Protein AF-A0A7K2KJW6-F1 (afdb_monomer_lite)

Foldseek 3Di:
DDAFDKDKDFQLVVCVVVVQALDQPDVVCCVVPVVVNVVRNVSSVVSCQCCDDVHNRRDMDIDGDDPDPPPPPPPPPDD

Secondary structure (DSSP, 8-state):
-PPPPEEEEEHHHHHHHTT---PPPPHHHHHH-HHHHHHHHHHHHHHHHHH-TTTGGG-EEEEEPPP------------

Radius of gyration: 19.99 Å; chains: 1; bounding box: 58×28×38 Å

Structure (mmCIF, N/CA/C/O backbone):
data_AF-A0A7K2KJW6-F1
#
_entry.id   AF-A0A7K2KJW6-F1
#
loop_
_atom_site.group_PDB
_atom_site.id
_atom_site.type_symbol
_atom_site.label_atom_id
_atom_site.label_alt_id
_atom_site.label_comp_id
_atom_site.label_asym_id
_atom_site.label_entity_id
_atom_site.label_seq_id
_atom_site.pdbx_PDB_ins_code
_atom_site.Cartn_x
_atom_site.Cartn_y
_atom_site.Cartn_z
_atom_site.occupancy
_atom_site.B_iso_or_equiv
_atom_site.auth_seq_id
_atom_site.auth_comp_id
_atom_site.auth_asym_id
_atom_site.auth_atom_id
_atom_site.pdbx_PDB_model_num
ATOM 1 N N . ALA A 1 1 ? -32.652 2.875 14.013 1.00 56.69 1 ALA A N 1
ATOM 2 C CA . ALA A 1 1 ? -31.694 1.897 13.462 1.00 56.69 1 ALA A CA 1
ATOM 3 C C . ALA A 1 1 ? -30.543 1.766 14.451 1.00 56.69 1 ALA A C 1
ATOM 5 O O . ALA A 1 1 ? -30.094 2.794 14.944 1.00 56.69 1 ALA A O 1
ATOM 6 N N . GLY A 1 2 ? -30.146 0.544 14.815 1.00 62.38 2 GLY A N 1
ATOM 7 C CA . GLY A 1 2 ? -28.954 0.330 15.647 1.00 62.38 2 GLY A CA 1
ATOM 8 C C . GLY A 1 2 ? -27.671 0.664 14.874 1.00 62.38 2 GLY A C 1
ATOM 9 O O . GLY A 1 2 ? -27.735 0.794 13.649 1.00 62.38 2 GLY A O 1
ATOM 10 N N . PRO A 1 3 ? -26.522 0.821 15.555 1.00 68.50 3 PRO A N 1
ATOM 11 C CA . PRO A 1 3 ? -25.249 1.049 14.881 1.00 68.50 3 PRO A CA 1
ATOM 12 C C . PRO A 1 3 ? -24.970 -0.090 13.894 1.00 68.50 3 PRO A C 1
ATOM 14 O O . PRO A 1 3 ? -25.170 -1.265 14.210 1.00 68.50 3 PRO A O 1
ATOM 17 N N . HIS A 1 4 ? -24.541 0.259 12.681 1.00 72.25 4 HIS A N 1
ATOM 18 C CA . HIS A 1 4 ? -24.089 -0.736 11.715 1.00 72.25 4 HIS A CA 1
ATOM 19 C C . HIS A 1 4 ? -22.847 -1.449 12.268 1.00 72.25 4 HIS A C 1
ATOM 21 O O . HIS A 1 4 ? -22.051 -0.809 12.958 1.00 72.25 4 HIS A O 1
ATOM 27 N N . PRO A 1 5 ? -22.658 -2.752 11.982 1.00 84.50 5 PRO A N 1
ATOM 28 C CA . PRO A 1 5 ? -21.463 -3.456 12.422 1.00 84.50 5 PRO A CA 1
ATOM 29 C C . PRO A 1 5 ? -20.227 -2.723 11.891 1.00 84.50 5 PRO A C 1
ATOM 31 O O . PRO A 1 5 ? -20.097 -2.497 10.683 1.00 84.50 5 PRO A O 1
ATOM 34 N N . ALA A 1 6 ? -19.362 -2.325 12.821 1.00 89.88 6 ALA A N 1
ATOM 35 C CA . ALA A 1 6 ? -18.098 -1.672 12.541 1.00 89.88 6 ALA A CA 1
ATOM 36 C C . ALA A 1 6 ? -16.948 -2.619 12.901 1.00 89.88 6 ALA A C 1
ATOM 38 O O . ALA A 1 6 ? -16.999 -3.313 13.916 1.00 89.88 6 ALA A O 1
ATOM 39 N N . GLU A 1 7 ? -15.924 -2.654 12.058 1.00 94.75 7 GLU A N 1
ATOM 40 C CA . GLU A 1 7 ? -14.737 -3.491 12.212 1.00 94.75 7 GLU A CA 1
ATOM 41 C C . GLU A 1 7 ? -13.506 -2.587 12.296 1.00 94.75 7 GLU A C 1
ATOM 43 O O . GLU A 1 7 ? -13.326 -1.695 11.461 1.00 94.75 7 GLU A O 1
ATOM 48 N N . LEU A 1 8 ? -12.659 -2.825 13.298 1.00 97.31 8 LEU A N 1
ATOM 49 C C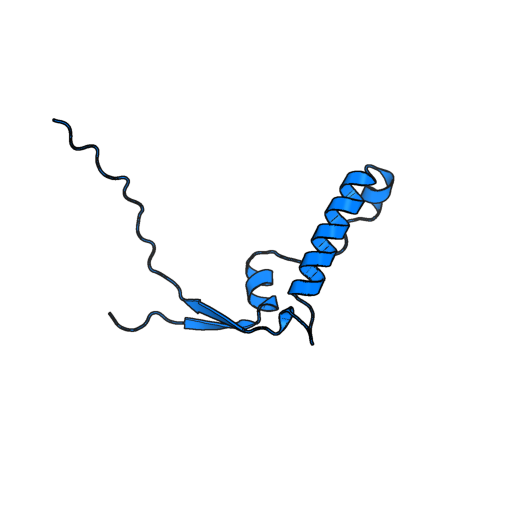A . LEU A 1 8 ? -11.359 -2.176 13.420 1.00 97.31 8 LEU A CA 1
ATOM 50 C C . LEU A 1 8 ? -10.298 -3.071 12.776 1.00 97.31 8 LEU A C 1
ATOM 52 O O . LEU A 1 8 ? -10.149 -4.226 13.165 1.00 97.31 8 LEU A O 1
ATOM 56 N N . VAL A 1 9 ? -9.567 -2.530 11.808 1.00 97.75 9 VAL A N 1
ATOM 57 C CA . VAL A 1 9 ? -8.502 -3.231 11.075 1.00 97.75 9 VAL A CA 1
ATOM 58 C C . VAL A 1 9 ? -7.250 -2.371 11.029 1.00 97.75 9 VAL A C 1
ATOM 60 O O . VAL A 1 9 ? -7.318 -1.155 11.199 1.00 97.75 9 VAL A O 1
ATOM 63 N N . THR A 1 10 ? -6.098 -2.974 10.768 1.00 98.19 10 THR A N 1
ATOM 64 C CA . THR A 1 10 ? -4.894 -2.201 10.439 1.00 98.19 10 THR A CA 1
ATOM 65 C C . THR A 1 10 ? -5.006 -1.588 9.042 1.00 98.19 10 THR A C 1
ATOM 67 O O . THR A 1 10 ? -5.681 -2.116 8.158 1.00 98.19 10 THR A O 1
ATOM 70 N N . GLN A 1 11 ? -4.289 -0.493 8.809 1.00 98.19 11 GLN A N 1
ATOM 71 C CA . GLN A 1 11 ? -4.163 0.153 7.510 1.00 98.19 11 GLN A CA 1
ATOM 72 C C . GLN A 1 11 ? -3.640 -0.841 6.475 1.00 98.19 11 GLN A C 1
ATOM 74 O O . GLN A 1 11 ? -4.178 -0.931 5.376 1.00 98.19 11 GLN A O 1
ATOM 79 N N . ARG A 1 12 ? -2.639 -1.649 6.841 1.00 98.25 12 ARG A N 1
ATOM 80 C CA . ARG A 1 12 ? -2.129 -2.736 5.998 1.00 98.25 12 ARG A CA 1
ATOM 81 C C . ARG A 1 12 ? -3.232 -3.709 5.571 1.00 98.25 12 ARG A C 1
ATOM 83 O O . ARG A 1 12 ? -3.302 -4.059 4.397 1.00 98.25 12 ARG A O 1
ATOM 90 N N . GLU A 1 13 ? -4.083 -4.156 6.494 1.00 97.75 13 GLU A N 1
ATOM 91 C CA . GLU A 1 13 ? -5.195 -5.063 6.173 1.00 97.75 13 GLU A CA 1
ATOM 92 C C . GLU A 1 13 ? -6.245 -4.384 5.294 1.00 97.75 13 GLU A C 1
ATOM 94 O O . GLU A 1 13 ? -6.690 -4.975 4.310 1.00 97.75 13 GLU A O 1
ATOM 99 N N . ALA A 1 14 ? -6.616 -3.141 5.609 1.00 97.19 14 ALA A N 1
ATOM 100 C CA . ALA A 1 14 ? -7.583 -2.377 4.828 1.00 97.19 14 ALA A CA 1
ATOM 101 C C . ALA A 1 14 ? -7.105 -2.154 3.387 1.00 97.19 14 ALA A C 1
ATOM 103 O O . ALA A 1 14 ? -7.830 -2.448 2.438 1.00 97.19 14 ALA A O 1
ATOM 104 N N . LEU A 1 15 ? -5.865 -1.698 3.215 1.00 97.25 15 LEU A N 1
ATOM 105 C CA . LEU A 1 15 ? -5.250 -1.477 1.908 1.00 97.25 15 LEU A CA 1
ATOM 106 C C . LEU A 1 15 ? -5.062 -2.793 1.138 1.00 97.25 15 LEU A C 1
ATOM 108 O O . LEU A 1 15 ? -5.336 -2.844 -0.060 1.00 97.25 15 LEU A O 1
ATOM 112 N N . GLY A 1 16 ? -4.698 -3.881 1.825 1.00 97.06 16 GLY A N 1
ATOM 113 C CA . GLY A 1 16 ? -4.622 -5.214 1.224 1.00 97.06 16 GLY A CA 1
ATOM 114 C C . GLY A 1 16 ? -5.969 -5.699 0.677 1.00 97.06 16 GLY A C 1
ATOM 115 O O . GLY A 1 16 ? -6.025 -6.236 -0.428 1.00 97.06 16 GLY A O 1
ATOM 116 N N . ARG A 1 17 ? -7.078 -5.438 1.388 1.00 96.19 17 ARG A N 1
ATOM 117 C CA . ARG A 1 17 ? -8.444 -5.729 0.903 1.00 96.19 17 ARG A CA 1
ATOM 118 C C . ARG A 1 17 ? -8.814 -4.920 -0.349 1.00 96.19 17 ARG A C 1
ATOM 120 O O . ARG A 1 17 ? -9.646 -5.376 -1.128 1.00 96.19 17 ARG A O 1
ATOM 127 N N . LEU A 1 18 ? -8.195 -3.756 -0.556 1.00 95.56 18 LEU A N 1
ATOM 128 C CA . LEU A 1 18 ? -8.355 -2.917 -1.753 1.00 95.56 18 LEU A CA 1
ATOM 129 C C . LEU A 1 18 ? -7.387 -3.288 -2.894 1.00 95.56 18 LEU A C 1
ATOM 131 O O . LEU A 1 18 ? -7.412 -2.651 -3.943 1.00 95.56 18 LEU A O 1
ATOM 135 N N . GLY A 1 19 ? -6.539 -4.306 -2.711 1.00 96.31 19 GLY A N 1
ATOM 136 C CA . GLY A 1 19 ? -5.565 -4.748 -3.714 1.00 96.31 19 GLY A CA 1
ATOM 137 C C . GLY A 1 19 ? -4.268 -3.935 -3.747 1.00 96.31 19 GLY A C 1
ATOM 138 O O . GLY A 1 19 ? -3.464 -4.107 -4.663 1.00 96.31 19 GLY A O 1
ATOM 139 N N . VAL A 1 20 ? -4.030 -3.066 -2.762 1.00 97.00 20 VAL A N 1
ATOM 140 C CA . VAL A 1 20 ? -2.772 -2.318 -2.646 1.00 97.00 20 VAL A CA 1
ATOM 141 C C . VAL A 1 20 ? -1.678 -3.251 -2.132 1.00 97.00 20 VAL A C 1
ATOM 143 O O . VAL A 1 20 ? -1.815 -3.879 -1.082 1.00 97.00 20 VAL A O 1
ATOM 146 N N . SER A 1 21 ? -0.575 -3.342 -2.875 1.00 91.94 21 SER A N 1
ATOM 147 C CA . SER A 1 21 ? 0.546 -4.227 -2.559 1.00 91.94 21 SER A CA 1
ATOM 148 C C . SER A 1 21 ? 1.872 -3.572 -2.942 1.00 91.94 21 SER A C 1
ATOM 150 O O . SER A 1 21 ? 2.006 -3.054 -4.049 1.00 91.94 21 SER A O 1
ATOM 152 N N . GLY A 1 22 ? 2.869 -3.673 -2.062 1.00 95.19 22 GLY A N 1
ATOM 153 C CA . GLY A 1 22 ? 4.244 -3.232 -2.326 1.00 95.19 22 GLY A CA 1
ATOM 154 C C . GLY A 1 22 ? 5.101 -4.244 -3.095 1.00 95.19 22 GLY A C 1
ATOM 155 O O . GLY A 1 22 ? 6.328 -4.202 -3.025 1.00 95.19 22 GLY A O 1
ATOM 156 N N . GLY A 1 23 ? 4.473 -5.207 -3.778 1.00 95.75 23 GLY A N 1
ATOM 157 C CA . GLY A 1 23 ? 5.169 -6.221 -4.562 1.00 95.75 23 GLY A CA 1
ATOM 158 C C . GLY A 1 23 ? 6.012 -5.600 -5.676 1.00 95.75 23 GLY A C 1
ATOM 159 O O . GLY A 1 23 ? 5.545 -4.753 -6.436 1.00 95.75 23 GLY A O 1
ATOM 160 N N . ARG A 1 24 ? 7.266 -6.042 -5.794 1.00 96.12 24 ARG A N 1
ATOM 161 C CA . ARG A 1 24 ? 8.187 -5.541 -6.818 1.00 96.12 24 ARG A CA 1
ATOM 162 C C . ARG A 1 24 ? 7.678 -5.891 -8.228 1.00 96.12 24 ARG A C 1
ATOM 164 O O . ARG A 1 24 ? 7.337 -7.054 -8.455 1.00 96.12 24 ARG A O 1
ATOM 171 N N . PRO A 1 25 ? 7.687 -4.948 -9.190 1.00 97.00 25 PRO A N 1
ATOM 172 C CA . PRO A 1 25 ? 7.345 -5.257 -10.577 1.00 97.00 25 PRO A CA 1
ATOM 173 C C . PRO A 1 25 ? 8.319 -6.279 -11.204 1.00 97.00 25 PRO A C 1
ATOM 175 O O . PRO A 1 25 ? 9.477 -6.366 -10.776 1.00 97.00 25 PRO A O 1
ATOM 178 N N . PRO A 1 26 ? 7.893 -7.040 -12.234 1.00 96.56 26 PRO A N 1
ATOM 179 C CA . PRO A 1 26 ? 8.741 -8.030 -12.898 1.00 96.56 26 PRO A CA 1
ATOM 180 C C . PRO A 1 26 ? 10.007 -7.412 -13.494 1.00 96.56 26 PRO A C 1
ATOM 182 O O . PRO A 1 26 ? 9.948 -6.389 -14.175 1.00 96.56 26 PRO A O 1
ATOM 185 N N . LEU A 1 27 ? 11.155 -8.070 -13.305 1.00 96.94 27 LEU A N 1
ATOM 186 C CA . LEU A 1 27 ? 12.438 -7.559 -13.799 1.00 96.94 27 LEU A CA 1
ATOM 187 C C . LEU A 1 27 ? 12.505 -7.490 -15.334 1.00 96.94 27 LEU A C 1
ATOM 189 O O . LEU A 1 27 ? 13.185 -6.623 -15.869 1.00 96.94 27 LEU A O 1
ATOM 193 N N . SER A 1 28 ? 11.767 -8.345 -16.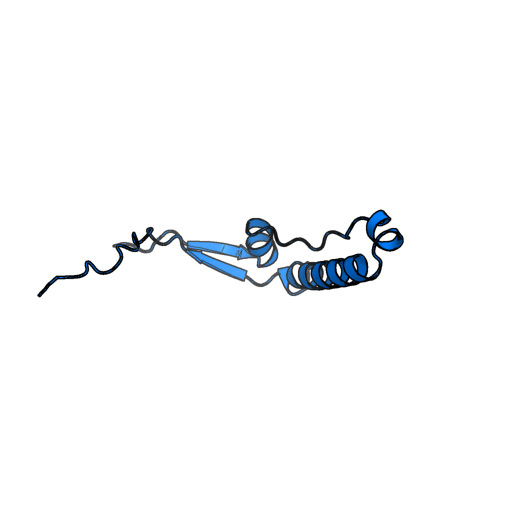049 1.00 97.94 28 SER A N 1
ATOM 194 C CA . SER A 1 28 ? 11.665 -8.289 -17.516 1.00 97.94 28 SER A CA 1
ATOM 195 C C . SER A 1 28 ? 11.151 -6.938 -18.025 1.00 97.94 28 SER A C 1
ATOM 197 O O . SER A 1 28 ? 11.562 -6.489 -19.095 1.00 97.94 28 SER A O 1
ATOM 199 N N . LEU A 1 29 ? 10.309 -6.254 -17.242 1.00 98.00 29 LEU A N 1
ATOM 200 C CA . LEU A 1 29 ? 9.820 -4.919 -17.569 1.00 98.00 29 LEU A CA 1
ATOM 201 C C . LEU A 1 29 ? 10.956 -3.893 -17.549 1.00 98.00 29 LEU A C 1
ATOM 203 O O . LEU A 1 29 ? 10.954 -2.988 -18.369 1.00 98.00 29 LEU A O 1
ATOM 207 N N . ALA A 1 30 ? 11.965 -4.063 -16.689 1.00 97.75 30 ALA A N 1
ATOM 208 C CA . ALA A 1 30 ? 13.117 -3.166 -16.643 1.00 97.75 30 ALA A CA 1
ATOM 209 C C . ALA A 1 30 ? 13.922 -3.181 -17.951 1.00 97.75 30 ALA A C 1
ATOM 211 O O . ALA A 1 30 ? 14.513 -2.168 -18.309 1.00 97.75 30 ALA A O 1
ATOM 212 N N . SER A 1 31 ? 13.941 -4.313 -18.661 1.00 97.69 31 SER A N 1
ATOM 21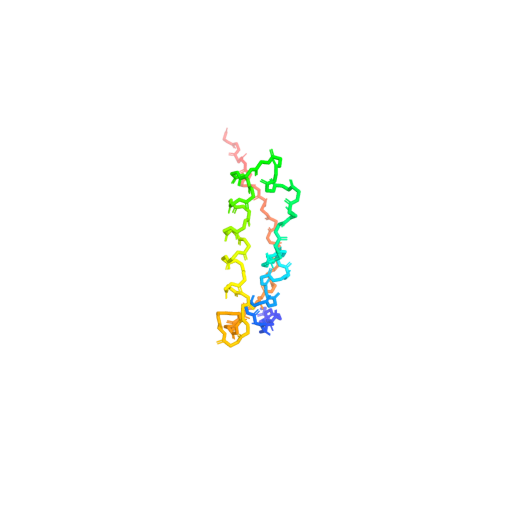3 C CA . SER A 1 31 ? 14.611 -4.441 -19.958 1.00 97.69 31 SER A CA 1
ATOM 214 C C . SER A 1 31 ? 13.730 -4.003 -21.128 1.00 97.69 31 SER A C 1
ATOM 216 O O . SER A 1 31 ? 14.239 -3.406 -22.070 1.00 97.69 31 SER A O 1
ATOM 218 N N . ALA A 1 32 ? 12.429 -4.305 -21.088 1.00 98.31 32 ALA A N 1
ATOM 219 C CA . ALA A 1 32 ? 11.505 -4.015 -22.187 1.00 98.31 32 ALA A CA 1
ATOM 220 C C . ALA A 1 32 ? 10.982 -2.565 -22.183 1.00 98.31 32 ALA A C 1
ATOM 222 O O . ALA A 1 32 ? 10.825 -1.967 -23.243 1.00 98.31 32 ALA A O 1
ATOM 223 N N . ASP A 1 33 ? 10.726 -2.002 -20.999 1.00 98.44 33 ASP A N 1
ATOM 224 C CA . ASP A 1 33 ? 10.297 -0.616 -20.785 1.00 98.44 33 ASP A CA 1
ATOM 225 C C . ASP A 1 33 ? 10.814 -0.109 -19.417 1.00 98.44 33 ASP A C 1
ATOM 227 O O . ASP A 1 33 ? 10.113 -0.179 -18.395 1.00 98.44 33 ASP A O 1
ATOM 231 N N . PRO A 1 34 ? 12.050 0.425 -19.372 1.00 98.19 34 PRO A N 1
ATOM 232 C CA . PRO A 1 34 ? 12.655 0.917 -18.136 1.00 98.19 34 PRO A CA 1
ATOM 233 C C . PRO A 1 34 ? 11.828 2.011 -17.448 1.00 98.19 34 PRO A C 1
ATOM 235 O O . PRO A 1 34 ? 11.768 2.069 -16.218 1.00 98.19 34 PRO A O 1
ATOM 238 N N . ALA A 1 35 ? 11.170 2.879 -18.223 1.00 98.50 35 ALA A N 1
ATOM 239 C CA . ALA A 1 35 ? 10.394 3.983 -17.677 1.00 98.50 35 ALA A CA 1
ATOM 240 C C . ALA A 1 35 ? 9.111 3.473 -17.004 1.00 98.50 35 ALA A C 1
ATOM 242 O O . ALA A 1 35 ? 8.764 3.938 -15.915 1.00 98.50 35 ALA A O 1
ATOM 243 N N . ALA A 1 36 ? 8.425 2.496 -17.606 1.00 98.25 36 ALA A N 1
ATOM 244 C CA . ALA A 1 36 ? 7.301 1.823 -16.961 1.00 98.25 36 ALA A CA 1
ATOM 245 C C . ALA A 1 36 ? 7.733 1.062 -15.709 1.00 98.25 36 ALA A C 1
ATOM 247 O O . ALA A 1 36 ? 7.039 1.139 -14.695 1.00 98.25 36 ALA A O 1
ATOM 248 N N . TYR A 1 37 ? 8.888 0.394 -15.739 1.00 98.44 37 TYR A N 1
ATOM 249 C CA . TYR A 1 37 ? 9.417 -0.290 -14.563 1.00 98.44 37 TYR A CA 1
ATOM 250 C C . TYR A 1 37 ? 9.676 0.675 -13.400 1.00 98.44 37 TYR A C 1
ATOM 252 O O . TYR A 1 37 ? 9.245 0.392 -12.287 1.00 98.44 37 TYR A O 1
ATOM 260 N N . VAL A 1 38 ? 10.310 1.830 -13.637 1.00 98.31 38 VAL A N 1
ATOM 261 C CA . VAL A 1 38 ? 10.564 2.822 -12.574 1.00 98.31 38 VAL A CA 1
ATOM 262 C C . VAL A 1 38 ? 9.262 3.393 -12.012 1.00 98.31 38 VAL A C 1
ATOM 264 O O . VAL A 1 38 ? 9.129 3.494 -10.795 1.00 98.31 38 VAL A O 1
ATOM 267 N N . ARG A 1 39 ? 8.271 3.703 -12.860 1.00 98.31 39 ARG A N 1
ATOM 268 C CA . ARG A 1 39 ? 6.949 4.154 -12.386 1.00 98.31 39 ARG A CA 1
ATOM 269 C C . ARG A 1 39 ? 6.266 3.094 -11.523 1.00 98.31 39 ARG A C 1
ATOM 271 O O . ARG A 1 39 ? 5.787 3.406 -10.436 1.00 98.31 39 ARG A O 1
ATOM 278 N N . ALA A 1 40 ? 6.260 1.843 -11.982 1.00 97.94 40 ALA A N 1
ATOM 279 C CA . ALA A 1 40 ? 5.686 0.732 -11.231 1.00 97.94 40 ALA A CA 1
ATOM 280 C C . ALA A 1 40 ? 6.437 0.484 -9.914 1.00 97.94 40 ALA A C 1
ATOM 282 O O . ALA A 1 40 ? 5.818 0.195 -8.894 1.00 97.94 40 ALA A O 1
ATOM 283 N N . LEU A 1 41 ? 7.763 0.632 -9.917 1.00 97.94 41 LEU A N 1
ATOM 284 C CA . LEU A 1 41 ? 8.592 0.469 -8.729 1.00 97.94 41 LEU A CA 1
ATOM 285 C C . LEU A 1 41 ? 8.347 1.584 -7.705 1.00 97.94 41 LEU A C 1
ATOM 287 O O . LEU A 1 41 ? 8.293 1.287 -6.517 1.00 97.94 41 LEU A O 1
ATOM 291 N N . SER A 1 42 ? 8.157 2.831 -8.150 1.00 98.31 42 SER A N 1
ATOM 292 C CA . SER A 1 42 ? 7.786 3.950 -7.269 1.00 98.31 42 SER A CA 1
ATOM 293 C C . SER A 1 42 ? 6.454 3.679 -6.576 1.00 98.31 42 SER A C 1
ATOM 295 O O . SER A 1 42 ? 6.385 3.713 -5.351 1.00 98.31 42 SER A O 1
ATOM 297 N N . ALA A 1 43 ? 5.427 3.299 -7.345 1.00 97.94 43 ALA A N 1
ATOM 298 C CA . ALA A 1 43 ? 4.113 2.968 -6.797 1.00 97.94 43 ALA A CA 1
ATOM 299 C C . ALA A 1 43 ? 4.176 1.785 -5.812 1.00 97.94 43 ALA A C 1
ATOM 301 O O . ALA A 1 43 ? 3.536 1.808 -4.762 1.00 97.94 43 ALA A O 1
ATOM 302 N N . ALA A 1 44 ? 4.985 0.763 -6.115 1.00 98.19 44 ALA A N 1
ATOM 303 C CA . ALA A 1 44 ? 5.218 -0.353 -5.202 1.00 98.19 44 ALA A CA 1
ATOM 304 C C . ALA A 1 44 ? 5.932 0.090 -3.911 1.00 98.19 44 ALA A C 1
ATOM 306 O O . ALA A 1 44 ? 5.587 -0.388 -2.834 1.00 98.19 44 ALA A O 1
ATOM 307 N N . GLY A 1 45 ? 6.893 1.014 -3.995 1.00 97.75 45 GLY A N 1
ATOM 308 C CA . GLY A 1 45 ? 7.568 1.588 -2.827 1.00 97.75 45 GLY A CA 1
ATOM 309 C C . GLY A 1 45 ? 6.609 2.364 -1.924 1.00 97.75 45 GLY A C 1
ATOM 310 O O . GLY A 1 45 ? 6.561 2.115 -0.723 1.00 97.75 45 GLY A O 1
ATOM 311 N N . GLU A 1 46 ? 5.776 3.229 -2.503 1.00 98.25 46 GLU A N 1
ATOM 312 C CA . GLU A 1 46 ? 4.733 3.960 -1.770 1.00 98.25 46 GLU A CA 1
ATOM 313 C C . GLU A 1 46 ? 3.762 3.000 -1.063 1.00 98.25 46 GLU A C 1
ATOM 315 O O . GLU A 1 46 ? 3.481 3.144 0.129 1.00 98.25 46 GLU A O 1
ATOM 320 N N . ALA A 1 47 ? 3.301 1.961 -1.766 1.00 98.38 47 ALA A N 1
ATOM 321 C CA . ALA A 1 47 ? 2.455 0.923 -1.186 1.00 98.38 47 ALA A CA 1
ATOM 322 C C . ALA A 1 47 ? 3.166 0.128 -0.072 1.00 98.38 47 ALA A C 1
ATOM 324 O O . ALA A 1 47 ? 2.530 -0.251 0.915 1.00 98.38 47 ALA A O 1
ATOM 325 N N . ALA A 1 48 ? 4.470 -0.128 -0.202 1.00 98.12 48 ALA A N 1
ATOM 326 C CA . ALA A 1 48 ? 5.257 -0.811 0.822 1.00 98.12 48 ALA A CA 1
ATOM 327 C C . ALA A 1 48 ? 5.336 0.014 2.114 1.00 98.12 48 ALA A C 1
ATOM 329 O O . ALA A 1 48 ? 5.068 -0.526 3.185 1.00 98.12 48 ALA A O 1
ATOM 330 N N . GLU A 1 49 ? 5.600 1.319 2.022 1.00 98.25 49 GLU A N 1
ATOM 331 C CA . GLU A 1 49 ? 5.618 2.212 3.188 1.00 98.25 49 GLU A CA 1
ATOM 332 C C . GLU A 1 49 ? 4.251 2.265 3.882 1.00 98.25 49 GLU A C 1
ATOM 334 O O . GL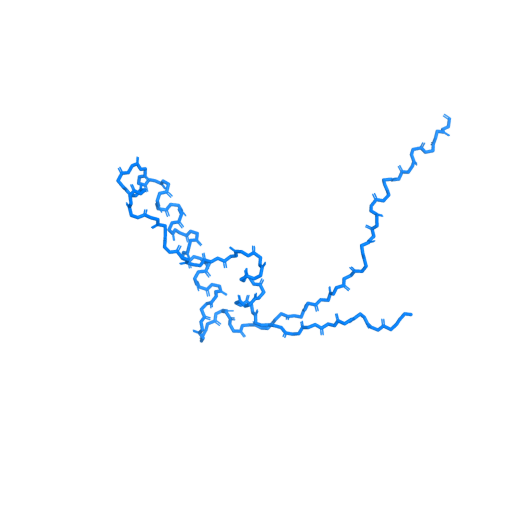U A 1 49 ? 4.152 2.074 5.096 1.00 98.25 49 GLU A O 1
ATOM 339 N N . LEU A 1 50 ? 3.169 2.421 3.109 1.00 98.31 50 LEU A N 1
ATOM 340 C CA . LEU A 1 50 ? 1.798 2.452 3.634 1.00 98.31 50 LEU A CA 1
ATOM 341 C C . LEU A 1 50 ? 1.373 1.153 4.330 1.00 98.31 50 LEU A C 1
ATOM 343 O O . LEU A 1 50 ? 0.442 1.174 5.136 1.00 98.31 50 LEU A O 1
ATOM 347 N N . THR A 1 51 ? 2.026 0.033 4.022 1.00 98.00 51 THR A N 1
ATOM 348 C CA . THR A 1 51 ? 1.699 -1.292 4.565 1.00 98.00 51 THR A CA 1
ATOM 349 C C . THR A 1 51 ? 2.756 -1.823 5.545 1.00 98.00 51 THR A C 1
ATOM 351 O O . THR A 1 51 ? 2.551 -2.881 6.151 1.00 98.00 51 THR A O 1
ATOM 354 N N . ALA A 1 52 ? 3.845 -1.083 5.783 1.00 97.75 52 ALA A N 1
ATOM 355 C CA . ALA A 1 52 ? 4.974 -1.506 6.609 1.00 97.75 52 ALA A CA 1
ATOM 356 C C . ALA A 1 52 ? 4.580 -1.814 8.066 1.00 97.75 52 ALA A C 1
ATOM 358 O O . ALA A 1 52 ? 3.840 -1.065 8.707 1.00 97.75 52 ALA A O 1
ATOM 359 N N . ARG A 1 53 ? 5.103 -2.923 8.608 1.00 96.69 53 ARG A N 1
ATOM 360 C CA . ARG A 1 53 ? 5.037 -3.239 10.047 1.00 96.69 53 ARG A CA 1
ATOM 361 C C . ARG A 1 53 ? 6.017 -2.351 10.810 1.00 96.69 53 ARG A C 1
ATOM 363 O O . ARG A 1 53 ? 7.118 -2.115 10.325 1.00 96.69 53 ARG A O 1
ATOM 370 N N . GLY A 1 54 ? 5.633 -1.893 11.994 1.00 96.88 54 GLY A N 1
ATOM 371 C CA . GLY A 1 54 ? 6.387 -0.909 12.772 1.00 96.88 54 GLY A CA 1
ATOM 372 C C . GLY A 1 54 ? 6.358 0.505 12.177 1.00 96.88 54 GLY A C 1
ATOM 373 O O . GLY A 1 54 ? 7.082 1.372 12.657 1.00 96.88 54 GLY A O 1
ATOM 374 N N . GLY A 1 55 ? 5.547 0.733 11.138 1.00 96.56 55 GLY A N 1
ATOM 375 C CA . GLY A 1 55 ? 5.420 1.999 10.418 1.00 96.56 55 GLY A CA 1
ATOM 376 C C . GLY A 1 55 ? 3.960 2.315 10.093 1.00 96.56 55 GLY A C 1
ATOM 377 O O . GLY A 1 55 ? 3.057 1.981 10.861 1.00 96.56 55 GLY A O 1
ATOM 378 N N . LEU A 1 56 ? 3.711 2.942 8.938 1.00 98.00 56 LEU A N 1
ATOM 379 C CA . LEU A 1 56 ? 2.368 3.417 8.574 1.00 98.00 56 LEU A CA 1
ATOM 380 C C . LEU A 1 56 ? 1.330 2.286 8.470 1.00 98.00 56 LEU A C 1
ATOM 382 O O . LEU A 1 56 ? 0.144 2.508 8.699 1.00 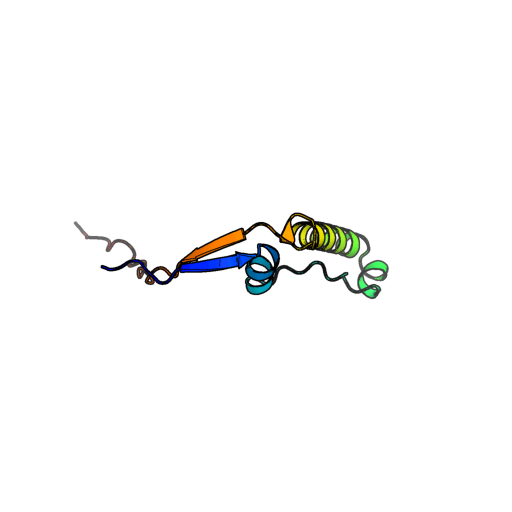98.00 56 LEU A O 1
ATOM 386 N N . GLY A 1 57 ? 1.754 1.058 8.172 1.00 98.19 57 GLY A N 1
ATOM 387 C CA . GLY A 1 57 ? 0.849 -0.086 8.078 1.00 98.19 57 GLY A CA 1
ATOM 388 C C . GLY A 1 57 ? 0.160 -0.468 9.388 1.00 98.19 57 GLY A C 1
ATOM 389 O O . GLY A 1 57 ? -0.814 -1.220 9.339 1.00 98.19 57 GLY A O 1
ATOM 390 N N . ASP A 1 58 ? 0.629 0.038 10.530 1.00 98.31 58 ASP A N 1
ATOM 391 C CA . ASP A 1 58 ? 0.078 -0.276 11.850 1.00 98.31 58 ASP A CA 1
ATOM 392 C C . ASP A 1 58 ? -0.959 0.749 12.344 1.00 98.31 58 ASP A C 1
ATOM 394 O O . ASP A 1 58 ? -1.573 0.536 13.391 1.00 98.31 58 ASP A O 1
ATOM 398 N N . PHE A 1 59 ? -1.225 1.822 11.585 1.00 98.31 59 PHE A N 1
ATOM 399 C CA . PHE A 1 59 ? -2.375 2.691 11.859 1.00 98.31 59 PHE A CA 1
ATOM 400 C C . PHE A 1 59 ? -3.679 1.893 11.811 1.00 98.31 59 PHE A C 1
ATOM 402 O O . PHE A 1 59 ? -3.823 0.984 11.001 1.00 98.31 59 PHE A O 1
ATOM 409 N N . LEU A 1 60 ? -4.646 2.239 12.661 1.00 98.12 60 LEU A N 1
ATOM 410 C CA . LEU A 1 60 ? -5.941 1.560 12.707 1.00 98.12 60 LEU A CA 1
ATOM 411 C C . LEU A 1 60 ? -6.996 2.332 11.922 1.00 98.12 60 LEU A C 1
ATOM 413 O O . LEU A 1 60 ? -7.084 3.556 12.010 1.00 98.12 60 LEU A O 1
ATOM 417 N N . TRP A 1 61 ? -7.807 1.601 11.166 1.00 96.88 61 TRP A N 1
ATOM 418 C CA . TRP A 1 61 ? -8.938 2.107 10.401 1.00 96.88 61 TRP A CA 1
ATOM 419 C C . TRP A 1 61 ? -10.224 1.489 10.946 1.00 96.88 61 TRP A C 1
ATOM 421 O O . TRP A 1 61 ? -10.308 0.275 11.139 1.00 96.88 61 TRP A O 1
ATOM 431 N N . LEU A 1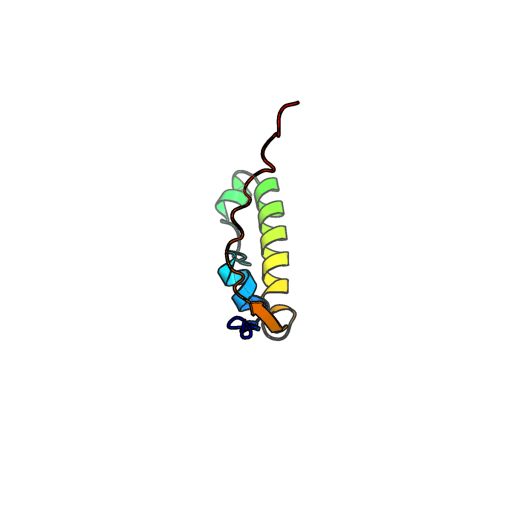 62 ? -11.242 2.323 11.161 1.00 96.06 62 LEU A N 1
ATOM 432 C CA . LEU A 1 62 ? -12.592 1.867 11.476 1.00 96.06 62 LEU A CA 1
ATOM 433 C C . LEU A 1 62 ? -13.393 1.772 10.178 1.00 96.06 62 LEU A C 1
ATOM 435 O O . LEU A 1 62 ? -13.609 2.774 9.498 1.00 96.06 62 LEU A O 1
ATOM 439 N N . THR A 1 63 ? -13.847 0.572 9.840 1.00 91.94 63 THR A N 1
ATOM 440 C CA . THR A 1 63 ? -14.680 0.331 8.661 1.00 91.94 63 THR A CA 1
ATOM 441 C C . THR A 1 63 ? -16.112 0.056 9.095 1.00 91.94 63 THR A C 1
ATOM 443 O O . THR A 1 63 ? -16.349 -0.662 10.061 1.00 91.94 63 THR A O 1
ATOM 446 N N . GLN A 1 64 ? -17.083 0.638 8.396 1.00 91.06 64 GLN A N 1
ATOM 447 C CA . GLN A 1 64 ? -18.502 0.415 8.652 1.00 91.06 64 GLN A CA 1
ATOM 448 C C . GLN A 1 64 ? -19.191 0.112 7.329 1.00 91.06 64 GLN A C 1
ATOM 450 O O . GLN A 1 64 ? -19.083 0.881 6.371 1.00 91.06 64 GLN A O 1
ATOM 455 N N . ARG A 1 65 ? -19.941 -0.989 7.276 1.00 86.81 65 ARG A N 1
ATOM 456 C CA . ARG A 1 65 ? -20.772 -1.274 6.107 1.00 86.81 65 ARG A CA 1
ATOM 457 C C . ARG A 1 65 ? -21.975 -0.338 6.110 1.00 86.81 65 ARG A C 1
ATOM 459 O O . ARG A 1 65 ? -22.780 -0.372 7.037 1.00 86.81 65 ARG A O 1
ATOM 466 N N . VAL A 1 66 ? -22.112 0.463 5.061 1.00 85.69 66 VAL A N 1
ATOM 467 C CA . VAL A 1 66 ? -23.312 1.271 4.832 1.00 85.69 66 VAL A CA 1
ATOM 468 C C . VAL A 1 66 ? -24.283 0.503 3.930 1.00 85.69 66 VAL A C 1
ATOM 470 O O . VAL A 1 66 ? -23.833 -0.183 3.005 1.00 85.69 66 VAL A O 1
ATOM 473 N N . PRO A 1 67 ? -25.603 0.556 4.186 1.00 80.75 67 PRO A N 1
ATOM 474 C CA . PRO A 1 67 ? -26.590 0.069 3.232 1.00 80.75 67 PRO A CA 1
ATOM 475 C C . PRO A 1 67 ? -26.359 0.748 1.882 1.00 80.75 67 PRO A C 1
ATOM 477 O O . PRO A 1 67 ? -26.114 1.953 1.834 1.00 80.75 67 PRO A O 1
ATOM 480 N N . GLY A 1 68 ? -26.419 -0.020 0.795 1.00 75.19 68 GLY A N 1
ATOM 481 C CA . GLY A 1 68 ? -26.360 0.551 -0.542 1.00 75.19 68 GLY A CA 1
ATOM 482 C C . GLY A 1 68 ? -27.574 1.448 -0.737 1.00 75.19 68 GLY A C 1
ATOM 483 O O . GLY A 1 68 ? -28.677 0.946 -0.932 1.00 75.19 68 GLY A O 1
ATOM 484 N N . GLY A 1 69 ? -27.387 2.764 -0.655 1.00 64.56 69 GLY A N 1
ATOM 485 C CA . GLY A 1 69 ? -28.333 3.684 -1.259 1.00 64.56 69 GLY A CA 1
ATOM 486 C C . GLY A 1 69 ? -28.306 3.373 -2.743 1.00 64.56 69 GLY A C 1
ATOM 487 O O . GLY A 1 69 ? -27.278 3.580 -3.386 1.00 64.56 69 GLY A O 1
ATOM 488 N N . ALA A 1 70 ? -29.386 2.803 -3.277 1.00 61.38 70 ALA A N 1
ATOM 489 C CA . ALA A 1 70 ? -29.593 2.872 -4.708 1.00 61.38 70 ALA A CA 1
ATOM 490 C C . ALA A 1 70 ? -29.499 4.360 -5.043 1.00 61.38 70 ALA A C 1
ATOM 492 O O . ALA A 1 70 ? -30.294 5.157 -4.545 1.00 61.38 70 ALA A O 1
ATOM 493 N N . THR A 1 71 ? -28.477 4.750 -5.801 1.00 65.88 71 THR A N 1
ATOM 494 C CA . THR A 1 71 ? -28.471 6.040 -6.473 1.00 65.88 71 THR A CA 1
ATOM 495 C C . THR A 1 71 ? -29.594 5.953 -7.495 1.00 65.88 71 THR A C 1
ATOM 497 O O . THR A 1 71 ? -29.361 5.635 -8.656 1.00 65.88 71 THR A O 1
ATOM 500 N N . GLU A 1 72 ? -30.836 6.107 -7.045 1.00 61.72 72 GLU A N 1
ATOM 501 C CA . GLU A 1 72 ? -31.945 6.396 -7.927 1.00 61.72 72 GLU A CA 1
ATOM 502 C C . GLU A 1 72 ? -31.625 7.793 -8.470 1.00 61.72 72 GLU A C 1
ATOM 504 O O . GLU A 1 72 ? -31.536 8.747 -7.686 1.00 61.72 72 GLU A O 1
ATOM 509 N N . PRO A 1 73 ? -31.288 7.932 -9.764 1.00 66.06 73 PRO A N 1
ATOM 510 C CA . PRO A 1 73 ? -31.054 9.251 -10.323 1.00 66.06 73 PRO A CA 1
ATOM 511 C C . PRO A 1 73 ? -32.330 10.075 -10.107 1.00 66.06 73 PRO A C 1
ATOM 513 O O . PRO A 1 73 ? -33.422 9.520 -10.251 1.00 66.06 73 PRO A O 1
ATOM 516 N N . PRO A 1 74 ? -32.238 11.371 -9.750 1.00 65.38 74 PRO A N 1
ATOM 517 C CA . PRO A 1 74 ? -33.422 12.193 -9.557 1.00 65.38 74 PRO A CA 1
ATOM 518 C C . PRO A 1 74 ? -34.282 12.120 -10.820 1.00 65.38 74 PRO A C 1
ATOM 520 O O . PRO A 1 74 ? -33.857 12.530 -11.908 1.00 65.38 74 PRO A O 1
ATOM 523 N N . GLY A 1 75 ? -35.473 11.532 -10.667 1.00 67.12 75 GLY A N 1
ATOM 524 C CA . GLY A 1 75 ? -36.459 11.429 -11.728 1.00 67.12 75 GLY A CA 1
ATOM 525 C C . GLY A 1 75 ? -36.665 12.814 -12.316 1.00 67.12 75 GLY A C 1
ATOM 526 O O . GLY A 1 75 ? -36.966 13.764 -11.593 1.00 67.12 75 GLY A O 1
ATOM 527 N N . HIS A 1 76 ? -36.423 12.946 -13.616 1.00 65.38 76 HIS A N 1
ATOM 528 C CA . HIS A 1 76 ? -36.713 14.176 -14.332 1.00 65.38 76 HIS A CA 1
ATOM 529 C C . HIS A 1 76 ? -38.235 14.315 -14.368 1.00 65.38 76 HIS A C 1
ATOM 531 O O . HIS A 1 76 ? -38.900 13.786 -15.256 1.00 65.38 76 HIS A O 1
ATOM 537 N N . GLY A 1 77 ? -38.786 14.958 -13.338 1.00 57.81 77 GLY A N 1
ATOM 538 C CA . GLY A 1 77 ? -40.168 15.402 -13.311 1.00 57.81 77 GLY A CA 1
ATOM 539 C C . GLY A 1 77 ? -40.350 16.401 -14.440 1.00 57.81 77 GLY A C 1
ATOM 540 O O . GLY A 1 77 ? -39.865 17.528 -14.354 1.00 57.81 77 GLY A O 1
ATOM 541 N N . GLY A 1 78 ? -40.974 15.942 -15.522 1.00 58.78 78 GLY A N 1
ATOM 542 C CA . GLY A 1 78 ? -41.407 16.794 -16.615 1.00 58.78 78 GLY A CA 1
ATOM 543 C C . GLY A 1 78 ? -42.418 17.814 -16.106 1.00 58.78 78 GLY A C 1
ATOM 544 O O . GLY A 1 78 ? -43.353 17.461 -15.384 1.00 58.78 78 GLY A O 1
ATOM 545 N N . TYR A 1 79 ? -42.188 19.066 -16.482 1.00 57.97 79 TYR A N 1
ATOM 546 C CA . TYR A 1 79 ? -43.244 20.054 -16.660 1.00 57.97 79 TYR A CA 1
ATOM 547 C C . TYR A 1 79 ? -43.699 20.007 -18.116 1.00 57.97 79 TYR A C 1
ATOM 549 O O . TYR A 1 79 ? -42.822 19.783 -18.985 1.00 57.97 79 TYR A O 1
#

Sequence (79 aa):
AGPHPAELVTQREALGRLGVSGGRPPLSLASADPAAYVRALSAAGEAAELTARGGLGDFLWLTQRVPGGATEPPGHGGY

pLDDT: mean 89.79, std 13.49, range [56.69, 98.5]